Protein AF-A0A0M6XNC0-F1 (afdb_monomer_lite)

Structure (mmCIF, N/CA/C/O backbone):
data_AF-A0A0M6XNC0-F1
#
_entry.id   AF-A0A0M6XNC0-F1
#
loop_
_atom_site.group_PDB
_atom_site.id
_atom_site.type_symbol
_atom_site.label_atom_id
_atom_site.label_alt_id
_atom_site.label_comp_id
_atom_site.label_asym_id
_atom_site.label_entity_id
_atom_site.label_seq_id
_atom_site.pdbx_PDB_ins_code
_atom_site.Cartn_x
_atom_site.Cartn_y
_atom_site.Cartn_z
_atom_site.occupancy
_atom_site.B_iso_or_equiv
_atom_site.auth_seq_id
_atom_site.auth_comp_id
_atom_site.auth_asym_id
_atom_site.auth_atom_id
_atom_site.pdbx_PDB_model_num
ATOM 1 N N . MET A 1 1 ? -43.669 2.386 71.054 1.00 56.31 1 MET A N 1
ATOM 2 C CA . MET A 1 1 ? -42.690 3.198 70.295 1.00 56.31 1 MET A CA 1
ATOM 3 C C . MET A 1 1 ? -41.570 2.336 69.711 1.00 56.31 1 MET A C 1
ATOM 5 O O . MET A 1 1 ? -41.293 2.491 68.535 1.00 56.31 1 MET A O 1
ATOM 9 N N . LEU A 1 2 ? -41.017 1.375 70.469 1.00 62.31 2 LEU A N 1
ATOM 10 C CA . LEU A 1 2 ? -40.030 0.385 69.984 1.00 62.31 2 LEU A CA 1
ATOM 11 C C . LEU A 1 2 ? -40.464 -0.387 68.714 1.00 62.31 2 LEU A C 1
ATOM 13 O O . LEU A 1 2 ? -39.673 -0.578 67.803 1.00 62.31 2 LEU A O 1
ATOM 17 N N . THR A 1 3 ? -41.752 -0.714 68.587 1.00 71.75 3 THR A N 1
ATOM 18 C CA . THR A 1 3 ? -42.303 -1.546 67.498 1.00 71.75 3 THR A CA 1
ATOM 19 C C . THR A 1 3 ? -42.285 -0.921 66.097 1.00 71.75 3 THR A C 1
ATOM 21 O O . THR A 1 3 ? -42.339 -1.647 65.108 1.00 71.75 3 THR A O 1
ATOM 24 N N . LEU A 1 4 ? -42.245 0.411 65.993 1.00 75.00 4 LEU A N 1
ATOM 25 C CA . LEU A 1 4 ? -42.144 1.119 64.708 1.00 75.00 4 LEU A CA 1
ATOM 26 C C . LEU A 1 4 ? -40.698 1.158 64.206 1.00 75.00 4 LEU A C 1
ATOM 28 O O . LEU A 1 4 ? -40.464 1.052 63.008 1.00 75.00 4 LEU A O 1
ATOM 32 N N . ILE A 1 5 ? -39.743 1.265 65.130 1.00 75.00 5 ILE A N 1
ATOM 33 C CA . ILE A 1 5 ? -38.311 1.302 64.826 1.00 75.00 5 ILE A CA 1
ATOM 34 C C . ILE A 1 5 ? -37.833 -0.086 64.372 1.00 75.00 5 ILE A C 1
ATOM 36 O O . ILE A 1 5 ? -37.117 -0.180 63.382 1.00 75.00 5 ILE A O 1
ATOM 40 N N . ASP A 1 6 ? -38.308 -1.165 65.004 1.00 71.88 6 ASP A N 1
ATOM 41 C CA . ASP A 1 6 ? -37.965 -2.540 64.598 1.00 71.88 6 ASP A CA 1
ATOM 42 C C . ASP A 1 6 ? -38.477 -2.899 63.194 1.00 71.88 6 ASP A C 1
ATOM 44 O O . ASP A 1 6 ? -37.779 -3.552 62.417 1.00 71.88 6 ASP A O 1
ATOM 48 N N . ARG A 1 7 ? -39.685 -2.441 62.832 1.00 71.44 7 ARG A N 1
ATOM 49 C CA . ARG A 1 7 ? -40.216 -2.620 61.471 1.00 71.44 7 ARG A CA 1
ATOM 50 C C . ARG A 1 7 ? -39.426 -1.821 60.442 1.00 71.44 7 ARG A C 1
ATOM 52 O O . ARG A 1 7 ? -39.120 -2.356 59.385 1.00 71.44 7 ARG A O 1
ATOM 59 N N . PHE A 1 8 ? -39.044 -0.590 60.775 1.00 68.56 8 PHE A N 1
ATOM 60 C CA . PHE A 1 8 ? -38.256 0.262 59.887 1.00 68.56 8 PHE A CA 1
ATOM 61 C C . PHE A 1 8 ? -36.879 -0.346 59.578 1.00 68.56 8 PHE A C 1
ATOM 63 O O . PHE A 1 8 ? -36.492 -0.419 58.419 1.00 68.56 8 PHE A O 1
ATOM 70 N N . ILE A 1 9 ? -36.176 -0.869 60.588 1.00 71.25 9 ILE A N 1
ATOM 71 C CA . ILE A 1 9 ? -34.871 -1.530 60.405 1.00 71.25 9 ILE A CA 1
ATOM 72 C C . ILE A 1 9 ? -35.006 -2.824 59.583 1.00 71.25 9 ILE A C 1
ATOM 74 O O . ILE A 1 9 ? -34.156 -3.119 58.741 1.00 71.25 9 ILE A O 1
ATOM 78 N N . SER A 1 10 ? -36.079 -3.591 59.795 1.00 72.81 10 SER A N 1
ATOM 79 C CA . SER A 1 10 ? -36.359 -4.805 59.019 1.00 72.81 10 SER A CA 1
ATOM 80 C C . SER A 1 10 ? -36.666 -4.514 57.546 1.00 72.81 10 SER A C 1
ATOM 82 O O . SER A 1 10 ? -36.268 -5.297 56.686 1.00 72.81 10 SER A O 1
ATOM 84 N N . GLU A 1 11 ? -37.389 -3.434 57.250 1.00 70.69 11 GLU A N 1
ATOM 85 C CA . GLU A 1 11 ? -37.768 -3.059 55.881 1.00 70.69 11 GLU A CA 1
ATOM 86 C C . GLU A 1 11 ? -36.611 -2.367 55.130 1.00 70.69 11 GLU A C 1
ATOM 88 O O . GLU A 1 11 ? -36.369 -2.683 53.965 1.00 70.69 11 GLU A O 1
ATOM 93 N N . GLU A 1 12 ? -35.813 -1.528 55.801 1.00 67.00 12 GLU A N 1
ATOM 94 C CA . GLU A 1 12 ? -34.599 -0.903 55.237 1.00 67.00 12 GLU A CA 1
ATOM 95 C C . GLU A 1 12 ? -33.491 -1.920 54.917 1.00 67.00 12 GLU A C 1
ATOM 97 O O . GLU A 1 12 ? -32.807 -1.800 53.902 1.00 67.00 12 GLU A O 1
ATOM 102 N N . SER A 1 13 ? -33.332 -2.975 55.725 1.00 66.19 13 SER A N 1
ATOM 103 C CA . SER A 1 13 ? -32.356 -4.048 55.458 1.00 66.19 13 SER A CA 1
ATOM 104 C C . SER A 1 13 ? -32.650 -4.798 54.143 1.00 66.19 13 SER A C 1
ATOM 106 O O . SER A 1 13 ? -31.741 -5.210 53.411 1.00 66.19 13 SER A O 1
ATOM 108 N N . GLY A 1 14 ? -33.934 -4.917 53.784 1.00 62.34 14 GLY A N 1
ATOM 109 C CA . GLY A 1 14 ? -34.378 -5.456 52.496 1.00 62.34 14 GLY A CA 1
ATOM 110 C C . GLY A 1 14 ? -34.095 -4.520 51.315 1.00 62.34 14 GLY A C 1
ATOM 111 O O . GLY A 1 14 ? -33.726 -4.984 50.240 1.00 62.34 14 GLY A O 1
ATOM 112 N N . ALA A 1 15 ? -34.206 -3.204 51.510 1.00 67.06 15 ALA A N 1
ATOM 113 C CA . ALA A 1 15 ? -33.912 -2.208 50.478 1.00 67.06 15 ALA A CA 1
ATOM 114 C C . ALA A 1 15 ? -32.403 -2.087 50.198 1.00 67.06 15 ALA A C 1
ATOM 116 O O . ALA A 1 15 ? -31.989 -2.070 49.040 1.00 67.06 15 ALA A O 1
ATOM 117 N N . VAL A 1 16 ? -31.572 -2.106 51.245 1.00 70.88 16 VAL A N 1
ATOM 118 C CA . VAL A 1 16 ? -30.102 -2.071 51.130 1.00 70.88 16 VAL A CA 1
ATOM 119 C C . VAL A 1 16 ? -29.557 -3.343 50.474 1.00 70.88 16 VAL A C 1
ATOM 121 O O . VAL A 1 16 ? -28.583 -3.291 49.723 1.00 70.88 16 VAL A O 1
ATOM 124 N N . SER A 1 17 ? -30.199 -4.494 50.704 1.00 76.56 17 SER A N 1
ATOM 125 C CA . SER A 1 17 ? -29.841 -5.744 50.023 1.00 76.56 17 SER A CA 1
ATOM 126 C C . SER A 1 17 ? -30.324 -5.814 48.566 1.00 76.56 17 SER A C 1
ATOM 128 O O . SER A 1 17 ? -29.741 -6.535 47.762 1.00 76.56 17 SER A O 1
ATOM 130 N N . LEU A 1 18 ? -31.349 -5.052 48.190 1.00 78.81 18 LEU A N 1
ATOM 131 C CA . LEU A 1 18 ? -31.772 -4.944 46.795 1.00 78.81 18 LEU A CA 1
ATOM 132 C C . LEU A 1 18 ? -30.876 -3.973 46.006 1.00 78.81 18 LEU A C 1
ATOM 134 O O . LEU A 1 18 ? -30.576 -4.228 44.842 1.00 78.81 18 LEU A O 1
ATOM 138 N N . ASP A 1 19 ? -30.408 -2.896 46.640 1.00 87.50 19 ASP A N 1
ATOM 139 C CA . ASP A 1 19 ? -29.597 -1.854 4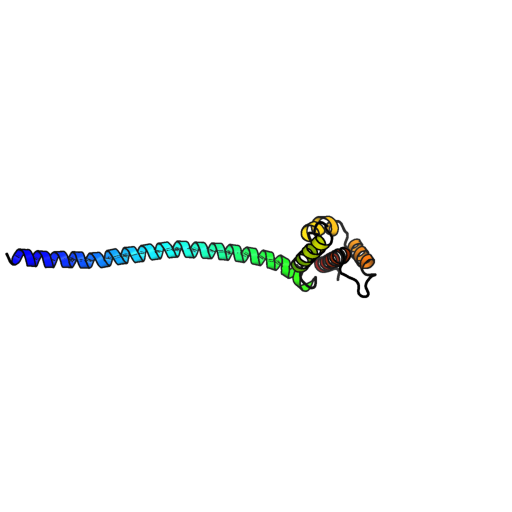5.997 1.00 87.50 19 ASP A CA 1
ATOM 140 C C . ASP A 1 19 ? -28.255 -2.390 45.468 1.00 87.50 19 ASP A C 1
ATOM 142 O O . ASP A 1 19 ? -27.896 -2.143 44.317 1.00 87.50 19 ASP A O 1
ATOM 146 N N . TRP A 1 20 ? -27.550 -3.240 46.228 1.00 87.50 20 TRP A N 1
ATOM 147 C CA . TRP A 1 20 ? -26.285 -3.817 45.741 1.00 87.50 20 TRP A CA 1
ATOM 148 C C . TRP A 1 20 ? -26.481 -4.784 44.564 1.00 87.50 20 TRP A C 1
ATOM 150 O O . TRP A 1 20 ? -25.611 -4.889 43.696 1.00 87.50 20 TRP A O 1
ATOM 160 N N . ILE A 1 21 ? -27.629 -5.463 44.489 1.00 90.25 21 ILE A N 1
ATOM 161 C CA . ILE A 1 21 ? -27.972 -6.333 43.357 1.00 90.25 21 ILE A CA 1
ATOM 162 C C . ILE A 1 21 ? -28.286 -5.482 42.125 1.00 90.25 21 ILE A C 1
ATOM 164 O O . ILE A 1 21 ? -27.802 -5.775 41.035 1.00 90.25 21 ILE A O 1
ATOM 168 N N . VAL A 1 22 ? -29.053 -4.401 42.283 1.00 92.38 22 VAL A N 1
ATOM 169 C CA . VAL A 1 22 ? -29.380 -3.495 41.173 1.00 92.38 22 VAL A CA 1
ATOM 170 C C . VAL A 1 22 ? -28.119 -2.808 40.652 1.00 92.38 22 VAL A C 1
ATOM 172 O O . VAL A 1 22 ? -27.893 -2.770 39.443 1.00 92.38 22 VAL A O 1
ATOM 175 N N . LEU A 1 23 ? -27.251 -2.334 41.543 1.00 93.81 23 LEU A N 1
ATOM 176 C CA . LEU A 1 23 ? -26.021 -1.645 41.167 1.00 93.81 23 LEU A CA 1
ATOM 177 C C . LEU A 1 23 ? -25.051 -2.579 40.429 1.00 93.81 23 LEU A C 1
ATOM 179 O O . LEU A 1 23 ? -24.497 -2.210 39.393 1.00 93.81 23 LEU A O 1
ATOM 183 N N . THR A 1 24 ? -24.902 -3.822 40.892 1.00 93.62 24 THR A N 1
ATOM 184 C CA . THR A 1 24 ? -24.087 -4.829 40.193 1.00 93.62 24 THR A CA 1
ATOM 185 C C . THR A 1 24 ? -24.708 -5.268 38.870 1.00 93.62 24 THR A C 1
ATOM 187 O O . THR A 1 24 ? -23.976 -5.433 37.896 1.00 93.62 24 THR A O 1
ATOM 190 N N . ALA A 1 25 ? -26.035 -5.387 38.786 1.00 93.94 25 ALA A N 1
ATOM 191 C CA . ALA A 1 25 ? -26.733 -5.689 37.538 1.00 93.94 25 ALA A CA 1
ATOM 192 C C . ALA A 1 25 ? -26.531 -4.587 36.485 1.00 93.94 25 ALA A C 1
ATOM 194 O O . ALA A 1 25 ? -26.283 -4.890 35.317 1.00 93.94 25 ALA A O 1
ATOM 195 N N . VAL A 1 26 ? -26.561 -3.314 36.891 1.00 95.81 26 VAL A N 1
ATOM 196 C CA . VAL A 1 26 ? -26.270 -2.173 36.006 1.00 95.81 26 VAL A CA 1
ATOM 197 C C . VAL A 1 26 ? -24.807 -2.186 35.547 1.00 95.81 26 VAL A C 1
ATOM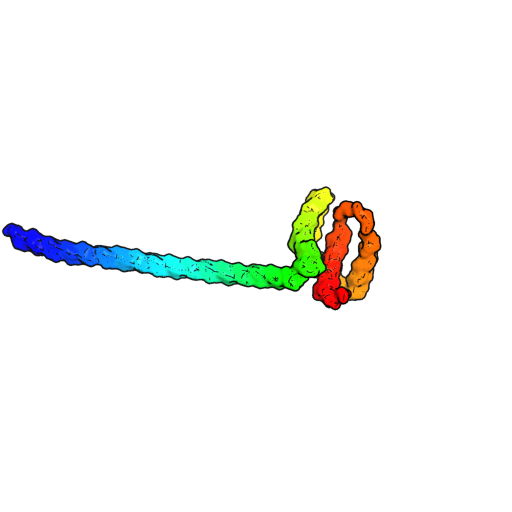 199 O O . VAL A 1 26 ? -24.529 -1.984 34.363 1.00 95.81 26 VAL A O 1
ATOM 202 N N . ILE A 1 27 ? -23.859 -2.481 36.440 1.00 96.06 27 ILE A N 1
ATOM 203 C CA . ILE A 1 27 ? -22.436 -2.594 36.077 1.00 96.06 27 ILE A CA 1
ATOM 204 C C . ILE A 1 27 ? -22.203 -3.771 35.118 1.00 96.06 27 ILE A C 1
ATOM 206 O O . ILE A 1 27 ? -21.525 -3.618 34.106 1.00 96.06 27 ILE A O 1
ATOM 210 N N . ALA A 1 28 ? -22.796 -4.935 35.380 1.00 95.50 28 ALA A N 1
ATOM 211 C CA . ALA A 1 28 ? -22.678 -6.097 34.503 1.00 95.50 28 ALA A CA 1
ATOM 212 C C . ALA A 1 28 ? -23.317 -5.841 33.126 1.00 95.50 28 ALA A C 1
ATOM 214 O O . ALA A 1 28 ? -22.739 -6.197 32.100 1.00 95.50 28 ALA A O 1
ATOM 215 N N . GLY A 1 29 ? -24.474 -5.172 33.088 1.00 95.44 29 GLY A N 1
ATOM 216 C CA . GLY A 1 29 ? -25.146 -4.791 31.845 1.00 95.44 29 GLY A CA 1
ATOM 217 C C . GLY A 1 29 ? -24.329 -3.808 31.005 1.00 95.44 29 GLY A C 1
ATOM 218 O O . GLY A 1 29 ? -24.185 -3.994 29.796 1.00 95.44 29 GLY A O 1
ATOM 219 N N . THR A 1 30 ? -23.732 -2.795 31.637 1.00 95.75 30 THR A N 1
ATOM 220 C CA . THR A 1 30 ? -22.854 -1.844 30.934 1.00 95.75 30 THR A CA 1
ATOM 221 C C . THR A 1 30 ? -21.559 -2.505 30.462 1.00 95.75 30 THR A C 1
ATOM 223 O O . THR A 1 30 ? -21.141 -2.261 29.332 1.00 95.75 30 THR A O 1
ATOM 226 N N . ALA A 1 31 ? -20.971 -3.411 31.249 1.00 95.88 31 ALA A N 1
ATOM 227 C CA . ALA A 1 31 ? -19.796 -4.180 30.839 1.00 95.88 31 ALA A CA 1
ATOM 228 C C . ALA A 1 31 ? -20.068 -5.031 29.586 1.00 95.88 31 ALA A C 1
ATOM 230 O O . ALA A 1 31 ? -19.292 -4.986 28.634 1.00 95.88 31 ALA A O 1
ATOM 231 N N . LEU A 1 32 ? -21.195 -5.750 29.544 1.00 94.00 32 LEU A N 1
ATOM 232 C CA . LEU A 1 32 ? -21.590 -6.544 28.374 1.00 94.00 32 LEU A CA 1
ATOM 233 C C . LEU A 1 32 ? -21.826 -5.675 27.131 1.00 94.00 32 LEU A C 1
ATOM 235 O O . LEU A 1 32 ? -21.438 -6.063 26.030 1.00 94.00 32 LEU A O 1
ATOM 239 N N . SER A 1 33 ? -22.407 -4.484 27.304 1.00 94.69 33 SER A N 1
ATOM 240 C CA . SER A 1 33 ? -22.595 -3.534 26.204 1.00 94.69 33 SER A CA 1
ATOM 241 C C . SER A 1 33 ? -21.266 -3.052 25.623 1.00 94.69 33 SER A C 1
ATOM 243 O O . SER A 1 33 ? -21.133 -2.961 24.406 1.00 94.69 33 SER A O 1
ATOM 245 N N . VAL A 1 34 ? -20.285 -2.738 26.473 1.00 96.25 34 VAL A N 1
ATOM 246 C CA . VAL A 1 34 ? -18.966 -2.267 26.025 1.00 96.25 34 VAL A CA 1
ATOM 247 C C . VAL A 1 34 ? -18.202 -3.379 25.310 1.00 96.25 34 VAL A C 1
ATOM 249 O O . VAL A 1 34 ? -17.596 -3.117 24.273 1.00 96.25 34 VAL A O 1
ATOM 252 N N . VAL A 1 35 ? -18.263 -4.616 25.816 1.00 95.69 35 VAL A N 1
ATOM 253 C CA . VAL A 1 35 ? -17.614 -5.772 25.174 1.00 95.69 35 VAL A CA 1
ATOM 254 C C . VAL A 1 35 ? -18.115 -5.956 23.742 1.00 95.69 35 VAL A C 1
ATOM 256 O O . VAL A 1 35 ? -17.294 -6.128 22.850 1.00 95.69 35 VAL A O 1
ATOM 259 N N . GLY A 1 36 ? -19.423 -5.829 23.492 1.00 92.00 36 GLY A N 1
ATOM 260 C CA . GLY A 1 36 ? -19.971 -5.911 22.133 1.00 92.00 36 GLY A CA 1
ATOM 261 C C . GLY A 1 36 ? -19.381 -4.867 21.177 1.00 92.00 36 GLY A C 1
ATOM 262 O O . GLY A 1 36 ? -18.956 -5.212 20.076 1.00 92.00 36 GLY A O 1
ATOM 263 N N . THR A 1 37 ? -19.293 -3.605 21.610 1.00 93.75 37 THR A N 1
ATOM 264 C CA . THR A 1 37 ? -18.720 -2.516 20.799 1.00 93.75 37 THR A CA 1
ATOM 265 C C . THR A 1 37 ? -17.230 -2.720 20.527 1.00 93.75 37 THR A C 1
ATOM 267 O O . THR A 1 37 ? -16.769 -2.504 19.409 1.00 93.75 37 THR A O 1
ATOM 270 N N . VAL A 1 38 ? -16.470 -3.141 21.541 1.00 94.75 38 VAL A N 1
ATOM 271 C CA . VAL A 1 38 ? -15.025 -3.370 21.412 1.00 94.75 38 VAL A CA 1
ATOM 272 C C . VAL A 1 38 ? -14.741 -4.571 20.513 1.00 94.75 38 VAL A C 1
ATOM 274 O O . VAL A 1 38 ? -13.884 -4.470 19.644 1.00 94.75 38 VAL A O 1
ATOM 277 N N . SER A 1 39 ? -15.471 -5.678 20.669 1.00 92.50 39 SER A N 1
ATOM 278 C CA . SER A 1 39 ? -15.315 -6.858 19.813 1.00 92.50 39 SER A CA 1
ATOM 279 C C . SER A 1 39 ? -15.598 -6.546 18.344 1.00 92.50 39 SER A C 1
ATOM 281 O O . SER A 1 39 ? -14.779 -6.895 17.503 1.00 92.50 39 SER A O 1
ATOM 283 N N . GLY A 1 40 ? -16.683 -5.821 18.044 1.00 90.88 40 GLY A N 1
ATOM 284 C CA . GLY A 1 40 ? -16.977 -5.401 16.669 1.00 90.88 40 GLY A CA 1
ATOM 285 C C . GLY A 1 40 ? -15.881 -4.511 16.077 1.00 90.88 40 GLY A C 1
ATOM 286 O O . GLY A 1 40 ? -15.413 -4.764 14.975 1.00 90.88 40 GLY A O 1
ATOM 287 N N . GLY A 1 41 ? -15.397 -3.526 16.842 1.00 90.25 41 GLY A N 1
ATOM 288 C CA . GLY A 1 41 ? -14.300 -2.666 16.388 1.00 90.25 41 GLY A CA 1
ATOM 289 C C . GLY A 1 41 ? -12.981 -3.417 16.162 1.00 90.25 41 GLY A C 1
ATOM 290 O O . GLY A 1 41 ? -12.243 -3.083 15.240 1.00 90.25 41 GLY A O 1
ATOM 291 N N . ILE A 1 42 ? -12.676 -4.435 16.975 1.00 94.00 42 ILE A N 1
ATOM 292 C CA . ILE A 1 42 ? -11.484 -5.277 16.783 1.00 94.00 42 ILE A CA 1
ATOM 293 C C . ILE A 1 42 ? -11.628 -6.142 15.530 1.00 94.00 42 ILE A C 1
ATOM 295 O O . ILE A 1 42 ? -10.661 -6.255 14.781 1.00 94.00 42 ILE A O 1
ATOM 299 N N . ASP A 1 43 ? -12.802 -6.730 15.292 1.00 92.62 43 ASP A N 1
ATOM 300 C CA . ASP A 1 43 ? -13.054 -7.538 14.097 1.00 92.62 43 ASP A CA 1
ATOM 301 C C . ASP A 1 43 ? -12.919 -6.692 12.824 1.00 92.62 43 ASP A C 1
ATOM 303 O O . ASP A 1 43 ? -12.212 -7.097 11.902 1.00 92.62 43 ASP A O 1
ATOM 307 N N . ASP A 1 44 ? -13.501 -5.490 12.795 1.00 93.25 44 ASP A N 1
ATOM 308 C CA . ASP A 1 44 ? -13.400 -4.573 11.653 1.00 93.25 44 ASP A CA 1
ATOM 309 C C . ASP A 1 44 ? -11.939 -4.195 11.355 1.00 93.25 44 ASP A C 1
ATOM 311 O O . ASP A 1 44 ? -11.477 -4.317 10.219 1.00 93.25 44 ASP A O 1
ATOM 315 N N . VAL A 1 45 ? -11.173 -3.816 12.385 1.00 91.81 45 VAL A N 1
ATOM 316 C CA . VAL A 1 45 ? -9.743 -3.493 12.241 1.00 91.81 45 VAL A CA 1
ATOM 317 C C . VAL A 1 45 ? -8.937 -4.719 11.815 1.00 91.81 45 VAL A C 1
ATOM 319 O O . VAL A 1 45 ? -8.010 -4.599 11.011 1.00 91.81 45 VAL A O 1
ATOM 322 N N . ALA A 1 46 ? -9.265 -5.907 12.324 1.00 91.50 46 ALA A N 1
ATOM 323 C CA . ALA A 1 46 ? -8.599 -7.144 11.937 1.00 91.50 46 ALA A CA 1
ATOM 324 C C . ALA A 1 46 ? -8.870 -7.497 10.467 1.00 91.50 46 ALA A C 1
ATOM 326 O O . ALA A 1 46 ? -7.944 -7.912 9.765 1.00 91.50 46 ALA A O 1
ATOM 327 N N . PHE A 1 47 ? -10.099 -7.296 9.981 1.00 92.00 47 PHE A N 1
ATOM 328 C CA . PHE A 1 47 ? -10.442 -7.479 8.572 1.00 92.00 47 PHE A CA 1
ATOM 329 C C . PHE A 1 47 ? -9.731 -6.469 7.675 1.00 92.00 47 PHE A C 1
ATOM 331 O O . PHE A 1 47 ? -9.102 -6.884 6.704 1.00 92.00 47 PHE A O 1
ATOM 338 N N . GLU A 1 48 ? -9.761 -5.181 8.018 1.00 91.19 48 GLU A N 1
ATOM 339 C CA . GLU A 1 48 ? -9.071 -4.136 7.255 1.00 91.19 48 GLU A CA 1
ATOM 340 C C . GLU A 1 48 ? -7.559 -4.390 7.208 1.00 91.19 48 GLU A C 1
ATOM 342 O O . GLU A 1 48 ? -6.954 -4.379 6.138 1.00 91.19 48 GLU A O 1
ATOM 347 N N . THR A 1 49 ? -6.952 -4.722 8.349 1.00 89.19 49 THR A N 1
ATOM 348 C CA . THR A 1 49 ? -5.523 -5.057 8.419 1.00 89.19 49 THR A CA 1
ATOM 349 C C . THR A 1 49 ? -5.211 -6.306 7.597 1.00 89.19 49 THR A C 1
ATOM 351 O O . THR A 1 49 ? -4.212 -6.342 6.885 1.00 89.19 49 THR A O 1
ATOM 354 N N . SER A 1 50 ? -6.054 -7.343 7.656 1.00 86.19 50 SER A N 1
ATOM 355 C CA . SER A 1 50 ? -5.867 -8.540 6.832 1.00 86.19 50 SER A CA 1
ATOM 356 C C . SER A 1 50 ? -5.970 -8.234 5.339 1.00 86.19 50 SER A C 1
ATOM 358 O O . SER A 1 50 ? -5.285 -8.895 4.560 1.00 86.19 50 SER A O 1
ATOM 360 N N . ASP A 1 51 ? -6.833 -7.311 4.928 1.00 86.19 51 ASP A N 1
ATOM 361 C CA . ASP A 1 51 ? -7.000 -6.939 3.524 1.00 86.19 51 ASP A CA 1
ATOM 362 C C . ASP A 1 51 ? -5.806 -6.111 3.034 1.00 86.19 51 ASP A C 1
ATOM 364 O O . ASP A 1 51 ? -5.181 -6.457 2.032 1.00 86.19 51 ASP A O 1
ATOM 368 N N . GLN A 1 52 ? -5.375 -5.128 3.831 1.00 84.00 52 GLN A N 1
ATOM 369 C CA . GLN A 1 52 ? -4.165 -4.343 3.577 1.00 84.00 52 GLN A CA 1
ATOM 370 C C . GLN A 1 52 ? -2.911 -5.222 3.505 1.00 84.00 52 GLN A C 1
ATOM 372 O O . GLN A 1 52 ? -2.094 -5.067 2.598 1.00 84.00 52 GLN A O 1
ATOM 377 N N . LEU A 1 53 ? -2.753 -6.179 4.425 1.00 83.19 53 LEU A N 1
ATOM 378 C CA . LEU A 1 53 ? -1.631 -7.118 4.400 1.00 83.19 53 LEU A CA 1
ATOM 379 C C . LEU A 1 53 ? -1.702 -8.058 3.198 1.00 83.19 53 LEU A C 1
ATOM 381 O O . LEU A 1 53 ? -0.663 -8.396 2.648 1.00 83.19 53 LEU A O 1
ATOM 385 N N . ARG A 1 54 ? -2.889 -8.481 2.752 1.00 76.88 54 ARG A N 1
ATOM 386 C CA . ARG A 1 54 ? -3.023 -9.281 1.523 1.00 76.88 54 ARG A CA 1
ATOM 387 C C . ARG A 1 54 ? -2.649 -8.473 0.291 1.00 76.88 54 ARG A C 1
ATOM 389 O O . ARG A 1 54 ? -1.917 -8.988 -0.547 1.00 76.88 54 ARG A O 1
ATOM 396 N N . GLU A 1 55 ? -3.091 -7.223 0.193 1.00 72.44 55 GLU A N 1
ATOM 397 C CA . GLU A 1 55 ? -2.697 -6.332 -0.897 1.00 72.44 55 GLU A CA 1
ATOM 398 C C . GLU A 1 55 ? -1.181 -6.085 -0.890 1.00 72.44 55 GLU A C 1
ATOM 400 O O . GLU A 1 55 ? -0.523 -6.219 -1.924 1.00 72.44 55 GLU A O 1
ATOM 405 N N . GLN A 1 56 ? -0.598 -5.812 0.280 1.00 66.94 56 GLN A N 1
ATOM 406 C CA . GLN A 1 56 ? 0.848 -5.652 0.436 1.00 66.94 56 GLN A CA 1
ATOM 407 C C . GLN A 1 56 ? 1.618 -6.933 0.134 1.00 66.94 56 GLN A C 1
ATOM 409 O O . GLN A 1 56 ? 2.644 -6.858 -0.527 1.00 66.94 56 GLN A O 1
ATOM 414 N N . VAL A 1 57 ? 1.149 -8.104 0.567 1.00 68.81 57 VAL A N 1
ATOM 415 C CA . VAL A 1 57 ? 1.793 -9.392 0.272 1.00 68.81 57 VAL A CA 1
ATOM 416 C C . VAL A 1 57 ? 1.703 -9.703 -1.212 1.00 68.81 57 VAL A C 1
ATOM 418 O O . VAL A 1 57 ? 2.687 -10.154 -1.771 1.00 68.81 57 VAL A O 1
ATOM 421 N N . VAL A 1 58 ? 0.598 -9.407 -1.897 1.00 63.28 58 VAL A N 1
ATOM 422 C CA . VAL A 1 58 ? 0.549 -9.531 -3.361 1.00 63.28 58 VAL A CA 1
ATOM 423 C C . VAL A 1 58 ? 1.582 -8.597 -4.001 1.00 63.28 58 VAL A C 1
ATOM 425 O O . VAL A 1 58 ? 2.352 -9.033 -4.847 1.00 63.28 58 VAL A O 1
ATOM 428 N N . ARG A 1 59 ? 1.704 -7.347 -3.544 1.00 55.62 59 ARG A N 1
ATOM 429 C CA . ARG A 1 59 ? 2.722 -6.409 -4.052 1.00 55.62 59 ARG A CA 1
ATOM 430 C C . ARG A 1 59 ? 4.168 -6.814 -3.689 1.00 55.62 59 ARG A C 1
ATOM 432 O O . ARG A 1 59 ? 5.070 -6.604 -4.495 1.00 55.62 59 ARG A O 1
ATOM 439 N N . GLN A 1 60 ? 4.410 -7.410 -2.517 1.00 55.44 60 GLN A N 1
ATOM 440 C CA . GLN A 1 60 ? 5.739 -7.801 -2.014 1.00 55.44 60 GLN A CA 1
ATOM 441 C C . GLN A 1 60 ? 6.188 -9.190 -2.475 1.00 55.44 60 GLN A C 1
ATOM 443 O O . GLN A 1 60 ? 7.352 -9.341 -2.837 1.00 55.44 60 GLN A O 1
ATOM 448 N N . SER A 1 61 ? 5.294 -10.182 -2.537 1.00 54.69 61 SER A N 1
ATOM 449 C CA . SER A 1 61 ? 5.569 -11.513 -3.105 1.00 54.69 61 SER A CA 1
ATOM 450 C C . SER A 1 61 ? 5.959 -11.445 -4.578 1.00 54.69 61 SER A C 1
ATOM 452 O O . SER A 1 61 ? 6.603 -12.364 -5.071 1.00 54.69 61 SER A O 1
ATOM 454 N N . PHE A 1 62 ? 5.631 -10.346 -5.257 1.00 56.44 62 PHE A N 1
ATOM 455 C CA . PHE A 1 62 ? 6.106 -10.043 -6.603 1.00 56.44 62 PHE A CA 1
ATOM 456 C C . PHE A 1 62 ? 7.124 -8.882 -6.648 1.00 56.44 62 PHE A C 1
ATOM 458 O O . PHE A 1 62 ? 7.481 -8.440 -7.731 1.00 56.44 62 PHE A O 1
ATOM 465 N N . GLY A 1 63 ? 7.598 -8.356 -5.511 1.00 52.16 63 GLY A N 1
ATOM 466 C CA . GLY A 1 63 ? 8.345 -7.090 -5.465 1.00 52.16 63 GLY A CA 1
ATOM 467 C C . GLY A 1 63 ? 9.683 -7.117 -4.724 1.00 52.16 63 GLY A C 1
ATOM 468 O O . GLY A 1 63 ? 10.639 -6.504 -5.195 1.00 52.16 63 GLY A O 1
ATOM 469 N N . SER A 1 64 ? 9.795 -7.796 -3.577 1.00 49.94 64 SER A N 1
ATOM 470 C CA . SER A 1 64 ? 10.981 -7.665 -2.708 1.00 49.94 64 SER A CA 1
ATOM 471 C C . SER A 1 64 ? 12.194 -8.484 -3.156 1.00 49.94 64 SER A C 1
ATOM 473 O O . SER A 1 64 ? 13.318 -8.077 -2.871 1.00 49.94 64 SER A O 1
ATOM 475 N N . ASP A 1 65 ? 11.978 -9.587 -3.880 1.00 52.19 65 ASP A N 1
ATOM 476 C CA . ASP A 1 65 ? 13.056 -10.425 -4.432 1.00 52.19 65 ASP A CA 1
ATOM 477 C C . ASP A 1 65 ? 13.420 -10.068 -5.884 1.00 52.19 65 ASP A C 1
ATOM 479 O O . ASP A 1 65 ? 14.486 -10.449 -6.361 1.00 52.19 65 ASP A O 1
ATOM 483 N N . LEU A 1 66 ? 12.572 -9.307 -6.590 1.00 54.16 66 LEU A N 1
ATOM 484 C CA . LEU A 1 66 ? 12.761 -9.024 -8.020 1.00 54.16 66 LEU A CA 1
ATOM 485 C C . LEU A 1 66 ? 13.580 -7.747 -8.275 1.00 54.16 66 LEU A C 1
ATOM 487 O O . LEU A 1 66 ? 14.201 -7.594 -9.325 1.00 54.16 66 LEU A O 1
ATOM 491 N N . CYS A 1 67 ? 13.608 -6.828 -7.302 1.00 62.72 67 CYS A N 1
ATOM 492 C CA . CYS A 1 67 ? 14.320 -5.552 -7.376 1.00 62.72 67 CYS A CA 1
ATOM 493 C C . CYS A 1 67 ? 14.859 -5.231 -5.977 1.00 62.72 67 CYS A C 1
ATOM 495 O O . CYS A 1 67 ? 14.074 -5.234 -5.036 1.00 62.72 67 CYS A O 1
ATOM 497 N N . GLY A 1 68 ? 16.168 -4.974 -5.818 1.00 52.72 68 GLY A N 1
ATO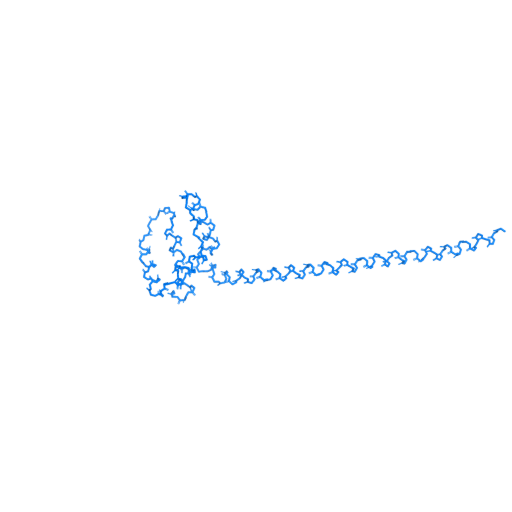M 498 C CA . GLY A 1 68 ? 16.899 -4.924 -4.530 1.00 52.72 68 GLY A CA 1
ATOM 499 C C . GLY A 1 68 ? 16.479 -3.848 -3.505 1.00 52.72 68 GLY A C 1
ATOM 500 O O . GLY A 1 68 ? 17.306 -3.051 -3.068 1.00 52.72 68 GLY A O 1
ATOM 501 N N . GLY A 1 69 ? 15.204 -3.827 -3.121 1.00 54.91 69 GLY A N 1
ATOM 502 C CA . GLY A 1 69 ? 14.545 -2.839 -2.267 1.00 54.91 69 GLY A CA 1
ATOM 503 C C . GLY A 1 69 ? 13.020 -2.737 -2.457 1.00 54.91 69 GLY A C 1
ATOM 504 O O . GLY A 1 69 ? 12.396 -1.945 -1.757 1.00 54.91 69 GLY A O 1
ATOM 505 N N . GLY A 1 70 ? 12.412 -3.504 -3.375 1.00 65.69 70 GLY A N 1
ATOM 506 C CA . GLY A 1 70 ? 10.980 -3.426 -3.692 1.00 65.69 70 GLY A CA 1
ATOM 507 C C . GLY A 1 70 ? 10.574 -2.160 -4.459 1.00 65.69 70 GLY A C 1
ATOM 508 O O . GLY A 1 70 ? 11.352 -1.213 -4.590 1.00 65.69 70 GLY A O 1
ATOM 509 N N . LEU A 1 71 ? 9.336 -2.126 -4.967 1.00 67.88 71 LEU A N 1
ATOM 510 C CA . LEU A 1 71 ? 8.784 -0.948 -5.657 1.00 67.88 71 LEU A CA 1
ATOM 511 C C . LEU A 1 71 ? 8.725 0.280 -4.737 1.00 67.88 71 LEU A C 1
ATOM 513 O O . LEU A 1 71 ? 9.004 1.388 -5.187 1.00 67.88 71 LEU A O 1
ATOM 517 N N . ASP A 1 72 ? 8.462 0.082 -3.446 1.00 70.81 72 ASP A N 1
ATOM 518 C CA . ASP A 1 72 ? 8.438 1.161 -2.451 1.00 70.81 72 ASP A CA 1
ATOM 519 C C . ASP A 1 72 ? 9.827 1.782 -2.239 1.00 70.81 72 ASP A C 1
ATOM 521 O O . ASP A 1 72 ? 9.959 3.000 -2.116 1.00 70.81 72 ASP A O 1
ATOM 525 N N . GLY A 1 73 ? 10.890 0.970 -2.286 1.00 65.44 73 GLY A N 1
ATOM 526 C CA . GLY A 1 73 ? 12.266 1.463 -2.235 1.00 65.44 73 GLY A CA 1
ATOM 527 C C . GLY A 1 73 ? 12.654 2.276 -3.473 1.00 65.44 73 GLY A C 1
ATOM 528 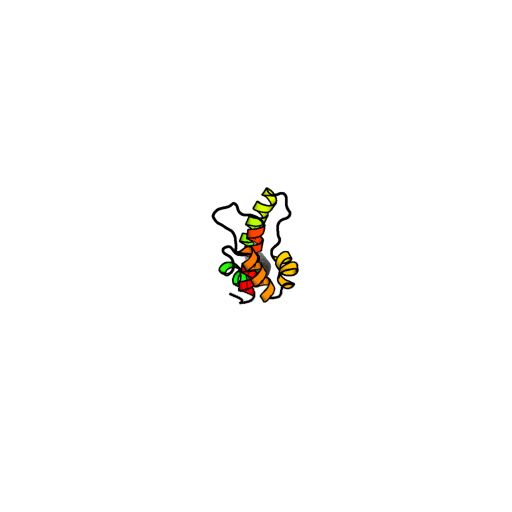O O . GLY A 1 73 ? 13.427 3.231 -3.367 1.00 65.44 73 GLY A O 1
ATOM 529 N N . VAL A 1 74 ? 12.096 1.933 -4.640 1.00 70.06 74 VAL A N 1
ATOM 530 C CA . VAL A 1 74 ? 12.268 2.712 -5.876 1.00 70.06 74 VAL A CA 1
ATOM 531 C C . VAL A 1 74 ? 11.497 4.031 -5.799 1.00 70.06 74 VAL A C 1
ATOM 533 O O . VAL A 1 74 ? 12.075 5.062 -6.136 1.00 70.06 74 VAL A O 1
ATOM 536 N N . ARG A 1 75 ? 10.252 4.027 -5.296 1.00 74.19 75 ARG A N 1
ATOM 537 C CA . ARG A 1 75 ? 9.443 5.246 -5.084 1.00 74.19 75 ARG A CA 1
ATOM 538 C C . ARG A 1 75 ? 10.156 6.240 -4.182 1.00 74.19 75 ARG A C 1
ATOM 540 O O . ARG A 1 75 ? 10.406 7.361 -4.600 1.00 74.19 75 ARG A O 1
ATOM 547 N N . MET A 1 76 ? 10.563 5.803 -2.991 1.00 69.62 76 MET A N 1
ATOM 548 C CA . MET A 1 76 ? 11.207 6.675 -2.006 1.00 69.62 76 MET A CA 1
ATOM 549 C C . MET A 1 76 ? 12.501 7.299 -2.557 1.00 69.62 76 MET A C 1
ATOM 551 O O . MET A 1 76 ? 12.729 8.498 -2.418 1.00 69.62 76 MET A O 1
ATOM 555 N N . ARG A 1 77 ? 13.330 6.511 -3.259 1.00 70.12 77 ARG A N 1
ATOM 556 C CA . ARG A 1 77 ? 14.564 7.017 -3.884 1.00 70.12 77 ARG A CA 1
ATOM 557 C C . ARG A 1 77 ? 14.286 7.969 -5.050 1.00 70.12 77 ARG A C 1
ATOM 559 O O . ARG A 1 77 ? 15.045 8.920 -5.248 1.00 70.12 77 ARG A O 1
ATOM 566 N N . GLU A 1 78 ? 13.246 7.714 -5.842 1.00 73.25 78 GLU A N 1
ATOM 567 C CA . GLU A 1 78 ? 12.841 8.615 -6.923 1.00 73.25 78 GLU A CA 1
ATOM 568 C C . GLU A 1 78 ? 12.243 9.907 -6.402 1.00 73.25 78 GLU A C 1
ATOM 570 O O . GLU A 1 78 ? 12.576 10.945 -6.948 1.00 73.25 78 GLU A O 1
ATOM 575 N N . GLU A 1 79 ? 11.429 9.886 -5.353 1.00 72.75 79 GLU A N 1
ATOM 576 C CA . GLU A 1 79 ? 10.883 11.101 -4.745 1.00 72.75 79 GLU A CA 1
ATOM 577 C C . GLU A 1 79 ? 12.009 12.027 -4.267 1.00 72.75 79 GLU A C 1
ATOM 579 O O . GLU A 1 79 ? 12.028 13.211 -4.610 1.00 72.75 79 GLU A O 1
ATOM 584 N N . GLU A 1 80 ? 13.016 11.476 -3.582 1.00 68.12 80 GLU A N 1
ATOM 585 C CA . GLU A 1 80 ? 14.214 12.220 -3.177 1.00 68.12 80 GLU A CA 1
ATOM 586 C C . GLU A 1 80 ? 15.017 12.733 -4.388 1.00 68.12 80 GLU A C 1
ATOM 588 O O . GLU A 1 80 ? 15.447 13.890 -4.431 1.00 68.12 80 GLU A O 1
ATOM 593 N N . SER A 1 81 ? 15.202 11.892 -5.410 1.00 67.38 81 SER A N 1
ATOM 594 C CA . SER A 1 81 ? 15.992 12.231 -6.603 1.00 67.38 81 SER A CA 1
ATOM 595 C C . SER A 1 81 ? 15.279 13.205 -7.548 1.00 67.38 81 SER A C 1
ATOM 597 O O . SER A 1 81 ? 15.933 13.986 -8.239 1.00 67.38 81 SER A O 1
ATOM 599 N N . ALA A 1 82 ? 13.952 13.154 -7.615 1.00 76.12 82 ALA A N 1
ATOM 600 C CA . ALA A 1 82 ? 13.097 14.022 -8.412 1.00 76.12 82 ALA A CA 1
ATOM 601 C C . ALA A 1 82 ? 12.983 15.399 -7.755 1.00 76.12 82 ALA A C 1
ATOM 603 O O . ALA A 1 82 ? 13.158 16.406 -8.440 1.00 76.12 82 ALA A O 1
ATOM 604 N N . ALA A 1 83 ? 12.859 15.449 -6.422 1.00 71.44 83 ALA A N 1
ATOM 605 C CA . ALA A 1 83 ? 12.968 16.689 -5.658 1.00 71.44 83 ALA A CA 1
ATOM 606 C C . ALA A 1 83 ? 14.330 17.375 -5.869 1.00 71.44 83 ALA A C 1
ATOM 608 O O . ALA A 1 83 ? 14.389 18.591 -6.045 1.00 71.44 83 ALA A O 1
ATOM 609 N N . ALA A 1 84 ? 15.421 16.603 -5.934 1.00 74.56 84 ALA A N 1
ATOM 610 C CA . ALA A 1 84 ? 16.752 17.131 -6.235 1.00 74.56 84 ALA A CA 1
ATOM 611 C C . ALA A 1 84 ? 16.912 17.616 -7.693 1.00 74.56 84 ALA A C 1
ATOM 613 O O . ALA A 1 84 ? 17.711 18.518 -7.951 1.00 74.56 84 ALA A O 1
ATOM 614 N N . ARG A 1 85 ? 16.170 17.034 -8.647 1.00 75.31 85 ARG A N 1
ATOM 615 C CA . ARG A 1 85 ? 16.182 17.416 -10.074 1.00 75.31 85 ARG A CA 1
ATOM 616 C C . ARG A 1 85 ? 15.176 18.514 -10.441 1.00 75.31 85 ARG A C 1
ATOM 618 O O . ARG A 1 85 ? 15.343 19.130 -11.488 1.00 75.31 85 ARG A O 1
ATOM 625 N N . GLY A 1 86 ? 14.169 18.772 -9.605 1.00 75.62 86 GLY A N 1
ATOM 626 C CA . GLY A 1 86 ? 13.035 19.643 -9.941 1.00 75.62 86 GLY A CA 1
ATOM 627 C C . GLY A 1 86 ? 12.067 19.026 -10.962 1.00 75.62 86 GLY A C 1
ATOM 628 O O . GLY A 1 86 ? 11.315 19.758 -11.600 1.00 75.62 86 GLY A O 1
ATOM 629 N N . ASP A 1 87 ? 12.105 17.701 -11.123 1.00 79.25 87 ASP A N 1
ATOM 630 C CA . ASP A 1 87 ? 11.235 16.935 -12.020 1.00 79.25 87 ASP A CA 1
ATOM 631 C C . ASP A 1 87 ? 10.081 16.289 -11.237 1.00 79.25 87 ASP A C 1
ATOM 633 O O . ASP A 1 87 ? 10.168 16.100 -10.024 1.00 79.25 87 ASP A O 1
ATOM 637 N N . GLU A 1 88 ? 9.027 15.871 -11.940 1.00 82.00 88 GLU A N 1
ATOM 638 C CA . GLU A 1 88 ? 7.990 15.015 -11.355 1.00 82.00 88 GLU A CA 1
ATOM 639 C C . GLU A 1 88 ? 8.535 13.590 -11.107 1.00 82.00 88 GLU A C 1
ATOM 641 O O . GLU A 1 88 ? 9.206 13.033 -11.993 1.00 82.00 88 GLU A O 1
ATOM 646 N N . PRO A 1 89 ? 8.282 12.992 -9.923 1.00 81.12 89 PRO A N 1
ATOM 647 C CA . PRO A 1 89 ? 8.671 11.618 -9.625 1.00 81.12 89 PRO A CA 1
ATOM 648 C C . PRO A 1 89 ? 8.070 10.628 -10.623 1.00 81.12 89 PRO A C 1
ATOM 650 O O . PRO A 1 89 ? 6.933 10.777 -11.070 1.00 81.12 89 PRO A O 1
ATOM 653 N N . ILE A 1 90 ? 8.825 9.584 -10.963 1.00 80.88 90 ILE A N 1
ATOM 654 C CA . ILE A 1 90 ? 8.264 8.469 -11.728 1.00 80.88 90 ILE A CA 1
ATOM 655 C C . ILE A 1 90 ? 7.435 7.620 -10.768 1.00 80.88 90 ILE A C 1
ATOM 657 O O . ILE A 1 90 ? 7.993 7.010 -9.861 1.00 80.88 90 ILE A O 1
ATOM 661 N N . ASP A 1 91 ? 6.128 7.541 -11.003 1.00 83.38 91 ASP A N 1
ATOM 662 C CA . ASP A 1 91 ? 5.273 6.553 -10.354 1.00 83.38 91 ASP A CA 1
ATOM 663 C C . ASP A 1 91 ? 5.444 5.182 -11.038 1.00 83.38 91 ASP A C 1
ATOM 665 O O . ASP A 1 91 ? 5.109 5.052 -12.224 1.00 83.38 91 ASP A O 1
ATOM 669 N N . PRO A 1 92 ? 5.952 4.152 -10.331 1.00 77.88 92 PRO A N 1
ATOM 670 C CA . PRO A 1 92 ? 6.109 2.816 -10.889 1.00 77.88 92 PRO A CA 1
ATOM 671 C C . PRO A 1 92 ? 4.806 2.231 -11.434 1.00 77.88 92 PRO A C 1
ATOM 673 O O . PRO A 1 92 ? 4.832 1.653 -12.518 1.00 77.88 92 PRO A O 1
ATOM 676 N N . ASP A 1 93 ? 3.671 2.416 -10.749 1.00 78.38 93 ASP A N 1
ATOM 677 C CA . ASP A 1 93 ? 2.395 1.818 -11.177 1.00 78.38 93 ASP A CA 1
ATOM 678 C C . ASP A 1 93 ? 1.956 2.401 -12.526 1.00 78.38 93 ASP A C 1
ATOM 680 O O . ASP A 1 93 ? 1.646 1.667 -13.470 1.00 78.38 93 ASP A O 1
ATOM 684 N N . THR A 1 94 ? 2.010 3.730 -12.650 1.00 84.38 94 THR A N 1
ATOM 685 C CA . THR A 1 94 ? 1.720 4.427 -13.907 1.00 84.38 94 THR A CA 1
ATOM 686 C C . THR A 1 94 ? 2.706 4.038 -15.010 1.00 84.38 94 THR A C 1
ATOM 688 O O . THR A 1 94 ? 2.297 3.832 -16.156 1.00 84.38 94 THR A O 1
ATOM 691 N N . TRP A 1 95 ? 3.998 3.896 -14.698 1.00 84.75 95 TRP A N 1
ATOM 692 C CA . TRP A 1 95 ? 5.010 3.488 -15.675 1.00 84.75 95 TRP A CA 1
ATOM 693 C C . TRP A 1 95 ? 4.743 2.080 -16.220 1.00 84.75 95 TRP A C 1
ATOM 695 O O . TRP A 1 95 ? 4.771 1.882 -17.440 1.00 84.75 95 TRP A O 1
ATOM 705 N N . PHE A 1 96 ? 4.412 1.117 -15.352 1.00 81.88 96 PHE A N 1
ATOM 706 C CA . PHE A 1 96 ? 4.082 -0.236 -15.799 1.00 81.88 96 PHE A CA 1
ATOM 707 C C . PHE A 1 96 ? 2.826 -0.239 -16.674 1.00 81.88 96 PHE A C 1
ATOM 709 O O . PHE A 1 96 ? 2.843 -0.826 -17.759 1.00 81.88 96 PHE A O 1
ATOM 716 N N . ALA A 1 97 ? 1.775 0.466 -16.249 1.00 81.75 97 ALA A N 1
ATOM 717 C CA . ALA A 1 97 ? 0.499 0.513 -16.957 1.00 81.75 97 ALA A CA 1
ATOM 718 C C . ALA A 1 97 ? 0.575 1.200 -18.333 1.00 81.75 97 ALA A C 1
ATOM 720 O O . ALA A 1 97 ? -0.184 0.848 -19.234 1.00 81.75 97 ALA A O 1
ATOM 721 N N . THR A 1 98 ? 1.467 2.180 -18.509 1.00 83.12 98 THR A N 1
ATOM 722 C CA . THR A 1 98 ? 1.522 3.001 -19.732 1.00 83.12 98 THR A CA 1
ATOM 723 C C . THR A 1 98 ? 2.657 2.625 -20.679 1.00 83.12 98 THR A C 1
ATOM 725 O O . THR A 1 98 ? 2.445 2.582 -21.889 1.00 83.12 98 THR A O 1
ATOM 728 N N . TYR A 1 99 ? 3.853 2.348 -20.156 1.00 83.12 99 TYR A N 1
ATOM 729 C CA . TYR A 1 99 ? 5.037 2.059 -20.962 1.00 83.12 99 TYR A CA 1
ATOM 730 C C . TYR A 1 99 ? 5.272 0.554 -21.073 1.00 83.12 99 TYR A C 1
ATOM 732 O O . TYR A 1 99 ? 5.237 0.010 -22.177 1.00 83.12 99 TYR A O 1
ATOM 740 N N . SER A 1 100 ? 5.434 -0.139 -19.943 1.00 77.75 100 SER A N 1
ATOM 741 C CA . SER A 1 100 ? 5.796 -1.563 -19.948 1.00 77.75 100 SER A CA 1
ATOM 742 C C . SER A 1 100 ? 4.730 -2.436 -20.617 1.00 77.75 100 SER A C 1
ATOM 744 O O . SER A 1 100 ? 5.049 -3.250 -21.482 1.00 77.75 100 SER A O 1
ATOM 746 N N . ALA A 1 101 ? 3.448 -2.196 -20.318 1.00 81.06 101 ALA A N 1
ATOM 747 C CA . ALA A 1 101 ? 2.333 -2.973 -20.852 1.00 81.06 101 ALA A CA 1
ATOM 748 C C . ALA A 1 101 ? 2.186 -2.839 -22.378 1.00 81.06 101 ALA A C 1
ATOM 750 O O . ALA A 1 101 ? 1.558 -3.680 -23.017 1.00 81.06 101 ALA A O 1
ATOM 751 N N . SER A 1 102 ? 2.766 -1.789 -22.968 1.00 86.75 102 SER A N 1
ATOM 752 C CA . SER A 1 102 ? 2.771 -1.573 -24.417 1.00 86.75 102 SER A CA 1
ATOM 753 C C . SER A 1 102 ? 3.913 -2.294 -25.145 1.00 86.75 102 SER A C 1
ATOM 755 O O . SER A 1 102 ? 3.864 -2.436 -26.368 1.00 86.75 102 SER A O 1
ATOM 757 N N . LEU A 1 103 ? 4.932 -2.758 -24.415 1.00 87.88 103 LEU A N 1
ATOM 758 C CA . LEU A 1 103 ? 6.103 -3.430 -24.968 1.00 87.88 103 LEU A CA 1
ATOM 759 C C . LEU A 1 103 ? 5.884 -4.941 -25.056 1.00 87.88 103 LEU A C 1
ATOM 761 O O . LEU A 1 103 ? 5.452 -5.585 -24.094 1.00 87.88 103 LEU A O 1
ATOM 765 N N . SER A 1 104 ? 6.260 -5.520 -26.200 1.00 91.88 104 SER A N 1
ATOM 766 C CA . SER A 1 104 ? 6.413 -6.971 -26.308 1.00 91.88 104 SER A CA 1
ATOM 767 C C . SER A 1 104 ? 7.622 -7.440 -25.496 1.00 91.88 104 SER A C 1
ATOM 769 O O . SER A 1 104 ? 8.582 -6.690 -25.318 1.00 91.88 104 SER A O 1
ATOM 771 N N . ASP A 1 105 ? 7.622 -8.698 -25.061 1.00 92.25 105 ASP A N 1
ATOM 772 C CA . ASP A 1 105 ? 8.715 -9.280 -24.265 1.00 92.25 105 ASP A CA 1
ATOM 773 C C . ASP A 1 105 ? 10.078 -9.158 -24.967 1.00 92.25 105 ASP A C 1
ATOM 775 O O . ASP A 1 105 ? 11.100 -8.846 -24.357 1.00 92.25 105 ASP A O 1
ATOM 779 N N . ALA A 1 106 ? 10.089 -9.319 -26.293 1.00 92.56 106 ALA A N 1
ATOM 780 C CA . ALA A 1 106 ? 11.295 -9.174 -27.097 1.00 92.56 106 ALA A CA 1
ATOM 781 C C . ALA A 1 106 ? 11.765 -7.716 -27.220 1.00 92.56 106 ALA A C 1
ATOM 783 O O . ALA A 1 106 ? 12.960 -7.487 -27.405 1.00 92.56 106 ALA A O 1
ATOM 784 N N . ASP A 1 107 ? 10.852 -6.741 -27.188 1.00 93.62 107 ASP A N 1
ATOM 785 C CA . ASP A 1 107 ? 11.204 -5.317 -27.196 1.00 93.62 107 ASP A CA 1
ATOM 786 C C . ASP A 1 107 ? 11.681 -4.869 -25.810 1.00 93.62 107 ASP A C 1
ATOM 788 O O . ASP A 1 107 ? 12.677 -4.159 -25.721 1.00 93.62 107 ASP A O 1
ATOM 792 N N . LEU A 1 108 ? 11.058 -5.364 -24.736 1.00 90.44 108 LEU A N 1
ATOM 793 C CA . LEU A 1 108 ? 11.475 -5.117 -23.355 1.00 90.44 108 LEU A CA 1
ATOM 794 C C . LEU A 1 108 ? 12.924 -5.562 -23.113 1.00 90.44 108 LEU A C 1
ATOM 796 O O . LEU A 1 108 ? 13.742 -4.780 -22.631 1.00 90.44 108 LEU A O 1
ATOM 800 N N . LEU A 1 109 ? 13.274 -6.791 -23.510 1.00 90.12 109 LEU A N 1
ATOM 801 C CA . LEU A 1 109 ? 14.642 -7.308 -23.382 1.00 90.12 109 LEU A CA 1
ATOM 802 C C . LEU A 1 109 ? 15.641 -6.530 -24.249 1.00 90.12 109 LEU A C 1
ATOM 804 O O . LEU A 1 109 ? 16.772 -6.277 -23.825 1.00 90.12 109 LEU A O 1
ATOM 808 N N . ARG A 1 110 ? 15.232 -6.115 -25.456 1.00 91.31 110 ARG A N 1
ATOM 809 C CA . ARG A 1 110 ? 16.060 -5.270 -26.330 1.00 91.31 110 ARG A CA 1
ATOM 810 C C . ARG A 1 110 ? 16.318 -3.908 -25.693 1.00 91.31 110 ARG A C 1
ATOM 812 O O . ARG A 1 110 ? 17.456 -3.444 -25.706 1.00 91.31 110 ARG A O 1
ATOM 819 N N . ASP A 1 111 ? 15.302 -3.286 -25.116 1.00 89.62 111 ASP A N 1
ATOM 820 C CA . ASP A 1 111 ? 15.397 -1.971 -24.483 1.00 89.62 111 ASP A CA 1
ATOM 821 C C . ASP A 1 111 ? 16.226 -2.023 -23.205 1.00 89.62 111 ASP A C 1
ATOM 823 O O . ASP A 1 111 ? 17.117 -1.191 -23.017 1.00 89.62 111 ASP A O 1
ATOM 827 N N . TYR A 1 112 ? 16.035 -3.063 -22.395 1.00 86.12 112 TYR A N 1
ATOM 828 C CA . TYR A 1 112 ? 16.864 -3.326 -21.227 1.00 86.12 112 TYR A CA 1
ATOM 829 C C . TYR A 1 112 ? 18.344 -3.501 -21.600 1.00 86.12 112 TYR A C 1
ATOM 831 O O . TYR A 1 112 ? 19.209 -2.844 -21.019 1.00 86.12 112 TYR A O 1
ATOM 839 N N . ALA A 1 113 ? 18.651 -4.307 -22.624 1.00 87.44 113 ALA A N 1
ATOM 840 C CA . ALA A 1 113 ? 20.020 -4.514 -23.099 1.00 87.44 113 ALA A CA 1
ATOM 841 C C . ALA A 1 113 ? 20.652 -3.233 -23.669 1.00 87.44 113 ALA A C 1
ATOM 843 O O . ALA A 1 113 ? 21.824 -2.963 -23.406 1.00 87.44 113 ALA A O 1
ATOM 844 N N . ARG A 1 114 ? 19.879 -2.404 -24.392 1.00 85.06 114 ARG A N 1
ATOM 845 C CA . ARG A 1 114 ? 20.336 -1.081 -24.862 1.00 85.06 114 ARG A CA 1
ATOM 846 C C . ARG A 1 114 ? 20.733 -0.177 -23.703 1.00 85.06 114 ARG A C 1
ATOM 848 O O . ARG A 1 114 ? 21.667 0.609 -23.835 1.00 85.06 114 ARG A O 1
ATOM 855 N N . MET A 1 115 ? 20.025 -0.278 -22.582 1.00 80.25 115 MET A N 1
ATOM 856 C CA . MET A 1 115 ? 20.329 0.517 -21.404 1.00 80.25 115 MET A CA 1
ATOM 857 C C . MET A 1 115 ? 21.428 -0.090 -20.547 1.00 80.25 115 MET A C 1
ATOM 859 O O . MET A 1 115 ? 22.045 0.681 -19.830 1.00 80.25 115 MET A O 1
ATOM 863 N N . ALA A 1 116 ? 21.700 -1.399 -20.602 1.00 70.31 116 ALA A N 1
ATOM 864 C CA . ALA A 1 116 ? 22.696 -2.083 -19.769 1.00 70.31 116 ALA A CA 1
ATOM 865 C C . ALA A 1 116 ? 24.139 -1.584 -19.982 1.00 70.31 116 ALA A C 1
ATOM 867 O O . ALA A 1 116 ? 24.957 -1.665 -19.059 1.00 70.31 116 ALA A O 1
A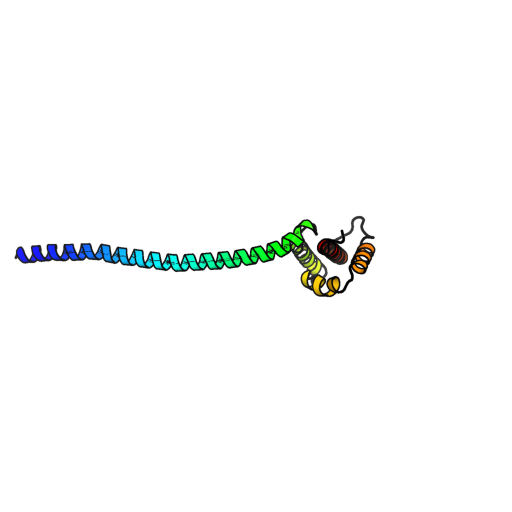TOM 868 N N . ASP A 1 117 ? 24.438 -1.015 -21.152 1.00 61.84 117 ASP A N 1
ATOM 869 C CA . ASP A 1 117 ? 25.769 -0.528 -21.507 1.00 61.84 117 ASP A CA 1
ATOM 870 C C . ASP A 1 117 ? 26.052 0.837 -20.854 1.00 61.84 117 ASP A C 1
ATOM 872 O O . ASP A 1 117 ? 25.869 1.915 -21.418 1.00 61.84 117 ASP A O 1
ATOM 876 N N . GLY A 1 118 ? 26.432 0.792 -19.577 1.00 59.34 118 GLY A N 1
ATOM 877 C CA . GLY A 1 118 ? 26.868 1.963 -18.831 1.00 59.34 118 GLY A CA 1
ATOM 878 C C . GLY A 1 118 ? 26.749 1.768 -17.331 1.00 59.34 118 GLY A C 1
ATOM 879 O O . GLY A 1 118 ? 25.674 1.978 -16.769 1.00 59.34 118 GLY A O 1
ATOM 880 N N . ARG A 1 119 ? 27.856 1.388 -16.681 1.00 59.62 119 ARG A N 1
ATOM 881 C CA . ARG A 1 119 ? 28.433 2.171 -15.572 1.00 59.62 119 ARG A CA 1
ATOM 882 C C . ARG A 1 119 ? 29.718 1.566 -15.005 1.00 59.62 119 ARG A C 1
ATOM 884 O O . ARG A 1 119 ? 29.681 0.516 -14.372 1.00 59.62 119 ARG A O 1
ATOM 891 N N . PRO A 1 120 ? 30.792 2.362 -15.004 1.00 49.34 120 PRO A N 1
ATOM 892 C CA . PRO A 1 120 ? 31.713 2.451 -13.889 1.00 49.34 120 PRO A CA 1
ATOM 893 C C . PRO A 1 120 ? 31.447 3.766 -13.118 1.00 49.34 120 PRO A C 1
ATOM 895 O O . PRO A 1 120 ? 31.814 4.842 -13.574 1.00 49.34 120 PRO A O 1
ATOM 898 N N . GLY A 1 121 ? 30.781 3.690 -11.956 1.00 57.81 121 GLY A N 1
ATOM 899 C CA . GLY A 1 121 ? 30.980 4.637 -10.836 1.00 57.81 121 GLY A CA 1
ATOM 900 C C . GLY A 1 121 ? 30.343 6.046 -10.833 1.00 57.81 121 GLY A C 1
ATOM 901 O O . GLY A 1 121 ? 30.838 6.889 -10.092 1.00 57.81 121 GLY A O 1
ATOM 902 N N . GLY A 1 122 ? 29.285 6.340 -11.602 1.00 65.69 122 GLY A N 1
ATOM 903 C CA . GLY A 1 122 ? 28.607 7.660 -11.587 1.00 65.69 122 GLY A CA 1
ATOM 904 C C . GLY A 1 122 ? 27.393 7.786 -10.642 1.00 65.69 122 GLY A C 1
ATOM 905 O O . GLY A 1 122 ? 26.837 6.775 -10.216 1.00 65.69 122 GLY A O 1
ATOM 906 N N . THR A 1 123 ? 26.956 9.025 -10.362 1.00 70.12 123 THR A N 1
ATOM 907 C CA . THR A 1 123 ? 25.749 9.369 -9.573 1.00 70.12 123 THR A CA 1
ATOM 908 C C . THR A 1 123 ? 24.471 8.750 -10.162 1.00 70.12 123 THR A C 1
ATOM 910 O O . THR A 1 123 ? 24.337 8.653 -11.386 1.00 70.12 123 THR A O 1
ATOM 913 N N . TRP A 1 124 ? 23.534 8.347 -9.294 1.00 70.88 124 TRP A N 1
ATOM 914 C CA . TRP A 1 124 ? 22.214 7.825 -9.677 1.00 70.88 124 TRP A CA 1
ATOM 915 C C . TRP A 1 124 ? 21.432 8.858 -10.503 1.00 70.88 124 TRP A C 1
ATOM 917 O O . TRP A 1 124 ? 21.404 10.045 -10.184 1.00 70.88 124 TRP A O 1
ATOM 927 N N . SER A 1 125 ? 20.812 8.401 -11.582 1.00 75.94 125 SER A N 1
ATOM 928 C CA . SER A 1 125 ? 20.130 9.185 -12.609 1.00 75.94 125 SER A CA 1
ATOM 929 C C . SER A 1 125 ? 18.773 8.563 -12.950 1.00 75.94 125 SER A C 1
ATOM 931 O O . SER A 1 125 ? 18.533 7.388 -12.683 1.00 75.94 125 SER A O 1
ATOM 933 N N . ARG A 1 126 ? 17.893 9.328 -13.610 1.00 77.44 126 ARG A N 1
ATOM 934 C CA . ARG A 1 126 ? 16.545 8.876 -14.011 1.00 77.44 126 ARG A CA 1
ATOM 935 C C . ARG A 1 126 ? 16.556 7.580 -14.841 1.00 77.44 126 ARG A C 1
ATOM 937 O O . ARG A 1 126 ? 15.666 6.747 -14.702 1.00 77.44 126 ARG A O 1
ATOM 944 N N . ASN A 1 127 ? 17.585 7.381 -15.666 1.00 80.38 127 ASN A N 1
ATOM 945 C CA . ASN A 1 127 ? 17.740 6.168 -16.476 1.00 80.38 127 ASN A CA 1
ATOM 946 C C . ASN A 1 127 ? 17.981 4.906 -15.633 1.00 80.38 127 ASN A C 1
ATOM 948 O O . ASN A 1 127 ? 17.733 3.804 -16.109 1.00 80.38 127 ASN A O 1
ATOM 952 N N . ASP A 1 128 ? 18.425 5.046 -14.386 1.00 78.06 128 ASP A N 1
ATOM 953 C CA . ASP A 1 128 ? 18.746 3.908 -13.509 1.00 78.06 128 ASP A CA 1
ATOM 954 C C . ASP A 1 128 ? 17.514 3.337 -12.878 1.00 78.06 128 ASP A C 1
ATOM 956 O O . ASP A 1 128 ? 17.357 2.124 -12.794 1.00 78.06 128 ASP A O 1
ATOM 960 N N . THR A 1 129 ? 16.616 4.236 -12.515 1.00 77.69 129 THR A N 1
ATOM 961 C CA . THR A 1 129 ? 15.272 3.897 -12.101 1.00 77.69 129 THR A CA 1
ATOM 962 C C . THR A 1 129 ? 14.528 3.233 -13.244 1.00 77.69 129 THR A C 1
ATOM 964 O O . THR A 1 129 ? 13.983 2.157 -13.045 1.00 77.69 129 THR A O 1
ATOM 967 N N . ILE A 1 130 ? 14.567 3.792 -14.458 1.00 82.31 130 ILE A N 1
ATOM 968 C CA . ILE A 1 130 ? 13.917 3.171 -15.623 1.00 82.31 130 ILE A CA 1
ATOM 969 C C . ILE A 1 130 ? 14.520 1.785 -15.915 1.00 82.31 130 ILE A C 1
ATOM 971 O O . ILE A 1 130 ? 13.780 0.834 -16.160 1.00 82.31 130 ILE A O 1
ATOM 975 N N . ARG A 1 131 ? 15.850 1.636 -15.836 1.00 82.44 131 ARG A N 1
ATOM 976 C CA . ARG A 1 131 ? 16.517 0.332 -15.977 1.00 82.44 131 ARG A CA 1
ATOM 977 C C . ARG A 1 131 ? 16.079 -0.644 -14.882 1.00 82.44 131 ARG A C 1
ATOM 979 O O . ARG A 1 131 ? 15.817 -1.802 -15.186 1.00 82.44 131 ARG A O 1
ATOM 986 N N . GLY A 1 132 ? 15.988 -0.182 -13.636 1.00 77.88 132 GLY A N 1
ATOM 987 C CA . GLY A 1 132 ? 15.493 -0.964 -12.506 1.00 77.88 132 GLY A CA 1
ATOM 988 C C . GLY A 1 132 ? 14.056 -1.433 -12.719 1.00 77.88 132 GLY A C 1
ATOM 989 O O . GLY A 1 132 ? 13.787 -2.615 -12.564 1.00 77.88 132 GLY A O 1
ATOM 990 N N . LEU A 1 133 ? 13.163 -0.545 -13.164 1.00 81.75 133 LEU A N 1
ATOM 991 C CA . LEU A 1 133 ? 11.768 -0.871 -13.472 1.00 81.75 133 LEU A CA 1
ATOM 992 C C . LEU A 1 133 ? 11.646 -1.888 -14.617 1.00 81.75 133 LEU A C 1
ATOM 994 O O . LEU A 1 133 ? 10.856 -2.822 -14.515 1.00 81.75 133 LEU A O 1
ATOM 998 N N . MET A 1 134 ? 12.459 -1.770 -15.672 1.00 84.81 134 MET A N 1
ATOM 999 C CA . MET A 1 134 ? 12.509 -2.787 -16.732 1.00 84.81 134 MET A CA 1
ATOM 1000 C C . MET A 1 134 ? 13.041 -4.132 -16.232 1.00 84.81 134 MET A C 1
ATOM 1002 O O . MET A 1 134 ? 12.495 -5.163 -16.608 1.00 84.81 134 MET A O 1
ATOM 1006 N N . ALA A 1 135 ? 14.070 -4.141 -15.378 1.00 80.50 135 ALA A N 1
ATOM 1007 C CA . ALA A 1 135 ? 14.554 -5.375 -14.758 1.00 80.50 135 ALA A CA 1
ATOM 1008 C C . ALA A 1 135 ? 13.451 -6.047 -13.925 1.00 80.50 135 ALA A C 1
ATOM 1010 O O . ALA A 1 135 ? 13.263 -7.253 -14.031 1.00 80.50 135 ALA A O 1
ATOM 1011 N N . CYS A 1 136 ? 12.682 -5.261 -13.165 1.00 80.19 136 CYS A N 1
ATOM 1012 C CA . CYS A 1 136 ? 11.525 -5.758 -12.424 1.00 80.19 136 CYS A CA 1
ATOM 1013 C C . CYS A 1 136 ? 10.487 -6.406 -13.356 1.00 80.19 136 CYS A C 1
ATOM 1015 O O . CYS A 1 136 ? 10.026 -7.507 -13.077 1.00 80.19 136 CYS A O 1
ATOM 1017 N N . ASP A 1 137 ? 10.137 -5.750 -14.471 1.00 83.75 137 ASP A N 1
ATOM 1018 C CA . ASP A 1 137 ? 9.159 -6.270 -15.442 1.00 83.75 137 ASP A CA 1
ATOM 1019 C C . ASP A 1 137 ? 9.618 -7.589 -16.081 1.00 83.75 137 ASP A C 1
ATOM 1021 O O . ASP A 1 137 ? 8.832 -8.518 -16.233 1.00 83.75 137 ASP A O 1
ATOM 1025 N N . ILE A 1 138 ? 10.910 -7.707 -16.406 1.00 84.50 138 ILE A N 1
ATOM 1026 C CA . ILE A 1 138 ? 11.500 -8.938 -16.956 1.00 84.50 138 ILE A CA 1
ATOM 1027 C C . ILE A 1 138 ? 11.270 -10.115 -16.004 1.00 84.50 138 ILE A C 1
ATOM 1029 O O . ILE A 1 138 ? 10.798 -11.165 -16.440 1.00 84.50 138 ILE A O 1
ATOM 1033 N N . VAL A 1 139 ? 11.540 -9.938 -14.708 1.00 80.62 139 VAL A N 1
ATOM 1034 C CA . VAL A 1 139 ? 11.351 -11.020 -13.733 1.00 80.62 139 VAL A CA 1
ATOM 1035 C C . VAL A 1 139 ? 9.866 -11.284 -13.461 1.00 80.62 139 VAL A C 1
ATOM 1037 O O . VAL A 1 139 ? 9.457 -12.438 -13.361 1.00 80.62 139 VAL A O 1
ATOM 1040 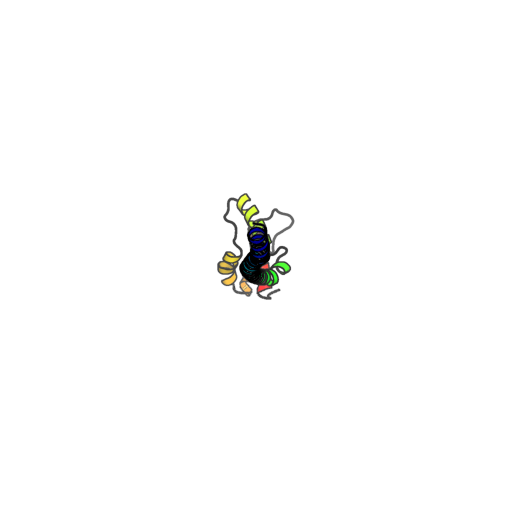N N . LEU A 1 140 ? 9.023 -10.244 -13.429 1.00 77.50 140 LEU A N 1
ATOM 1041 C CA . LEU A 1 140 ? 7.565 -10.391 -13.307 1.00 77.50 140 LEU A CA 1
ATOM 1042 C C . LEU A 1 140 ? 6.959 -11.214 -14.450 1.00 77.50 140 LEU A C 1
ATOM 1044 O O . LEU A 1 140 ? 6.024 -11.985 -14.233 1.00 77.50 140 LEU A O 1
ATOM 1048 N N . ARG A 1 141 ? 7.495 -11.064 -15.664 1.00 82.56 141 ARG A N 1
ATOM 1049 C CA . ARG A 1 141 ? 7.075 -11.823 -16.848 1.00 82.56 141 ARG A CA 1
ATOM 1050 C C . ARG A 1 141 ? 7.740 -13.200 -16.963 1.00 82.56 141 ARG A C 1
ATOM 1052 O O . ARG A 1 141 ? 7.387 -13.948 -17.871 1.00 82.56 141 ARG A O 1
ATOM 1059 N N . GLY A 1 142 ? 8.666 -13.551 -16.065 1.00 80.50 142 GLY A N 1
ATOM 1060 C CA . GLY A 1 142 ? 9.411 -14.816 -16.103 1.00 80.50 142 GLY A CA 1
ATOM 1061 C C . GLY A 1 142 ? 10.344 -14.929 -17.312 1.00 80.50 142 GLY A C 1
ATOM 1062 O O . GLY A 1 142 ? 10.425 -15.989 -17.933 1.00 80.50 142 GLY A O 1
ATOM 1063 N N . LEU A 1 143 ? 10.974 -13.814 -17.692 1.00 82.00 143 LEU A N 1
ATOM 1064 C CA . LEU A 1 143 ? 11.873 -13.693 -18.844 1.00 82.00 143 LEU A CA 1
ATOM 1065 C C . LEU A 1 143 ? 13.367 -13.727 -18.450 1.00 82.00 143 LEU A C 1
ATOM 1067 O O . LEU A 1 143 ? 14.205 -13.384 -19.289 1.00 82.00 143 LEU A O 1
ATOM 1071 N N . ASP A 1 144 ? 13.689 -14.062 -17.194 1.00 69.06 144 ASP A N 1
ATOM 1072 C CA . ASP A 1 144 ? 15.049 -14.067 -16.631 1.00 69.06 144 ASP A CA 1
ATOM 1073 C C . ASP A 1 144 ? 15.877 -15.330 -16.941 1.00 69.06 144 ASP A C 1
ATOM 1075 O O . ASP A 1 144 ? 15.305 -16.417 -17.191 1.00 69.06 144 ASP A O 1
#

Radius of gyration: 33.95 Å; chains: 1; bounding box: 74×34×98 Å

Foldseek 3Di:
DVVVVVVVVVVVVVVVVVVVVVVVVVVVVVVVVVCVVVVVVVVVVVVVVVVVVVVVCVQCVLFCVQFPQGLVRLQVVQVVVCVVVVHDGDRLVCCCVPPVVPDDLVRLVVVLVVLVPDDDDDDDDPSVSVNRSSSSSCVSVVVD

Secondary structure (DSSP, 8-state):
-HHHHHHHHHHHHHHHHHHHHHHHHHHHHHHHHHHHHHHHHHHHHHHHHHHHHHHHHHHHHTTTTTSTTHHHHHHHHHHHHHHHHTSPPPPHHHHHHHTGGGS-HHHHHHHHHHHHS--SSPPP-HHHHHHHHHHHHHHHTT--

Organism: NCBI:txid282197

Sequence (144 aa):
MLTLIDRFISEESGAVSLDWIVLTAVIAGTALSVVGTVSGGIDDVAFETSDQLREQVVRQSFGSDLCGGGLDGVRMREEESAAARGDEPIDPDTWFATYSASLSDADLLRDYARMADGRPGGTWSRNDTIRGLMACDIVLRGLD

pLDDT: mean 78.25, std 12.25, range [49.34, 96.25]